Protein AF-A0A3D5HAQ7-F1 (afdb_monomer)

Nearest PDB structures (foldseek):
  8unh-assembly1_C  TM=5.978E-01  e=6.445E+00  Tequatrovirus T4
  3v09-assembly1_A  TM=4.669E-01  e=5.745E+00  Oryctolagus cuniculus

Mean predicted aligned error: 2.34 Å

Foldseek 3Di:
DDDCLLVLLVVCLVVVNLVSNQVLADPVCSVVLVVLSVVLNVQLVVDDVSVVVSSVVSSVVSVVRSVVD

Solvent-accessible surface area (backbone atoms only — not comparable to full-atom values): 3919 Å² total; per-residue (Å²): 137,88,49,74,69,46,55,28,43,49,49,13,65,75,70,73,39,64,73,59,40,50,84,57,41,48,80,88,49,42,64,59,53,55,56,48,49,55,52,34,64,69,47,35,76,76,38,72,70,48,23,54,53,35,52,50,55,51,50,55,48,55,53,52,47,28,72,77,90

Structure (mmCIF, N/CA/C/O backbone):
data_AF-A0A3D5HAQ7-F1
#
_entry.id   AF-A0A3D5HAQ7-F1
#
loop_
_atom_site.group_PDB
_atom_site.id
_atom_site.type_symbol
_atom_site.label_atom_id
_atom_site.label_alt_id
_atom_site.label_comp_id
_atom_site.label_asym_id
_atom_site.label_entity_id
_atom_site.label_seq_id
_atom_site.pdbx_PDB_ins_code
_atom_site.Cartn_x
_atom_site.Cartn_y
_atom_site.Cartn_z
_atom_site.occupancy
_atom_site.B_iso_or_equiv
_atom_site.auth_seq_id
_atom_site.auth_comp_id
_atom_site.auth_asym_id
_atom_site.auth_atom_id
_atom_site.pdbx_PDB_model_num
ATOM 1 N N . MET A 1 1 ? 0.630 -14.658 3.373 1.00 55.50 1 MET A N 1
ATOM 2 C CA . MET A 1 1 ? 0.769 -13.338 2.721 1.00 55.50 1 MET A CA 1
ATOM 3 C C . MET A 1 1 ? 2.001 -12.618 3.283 1.00 55.50 1 MET A C 1
ATOM 5 O O . MET A 1 1 ? 1.863 -11.559 3.868 1.00 55.50 1 MET A O 1
ATOM 9 N N . ASN A 1 2 ? 3.208 -13.181 3.128 1.00 68.38 2 ASN A N 1
ATOM 10 C CA . ASN A 1 2 ? 4.417 -12.702 3.831 1.00 68.38 2 ASN A CA 1
ATOM 11 C C . ASN A 1 2 ? 5.541 -12.342 2.842 1.00 68.38 2 ASN A C 1
ATOM 13 O O . ASN A 1 2 ? 6.668 -12.802 2.977 1.00 68.38 2 ASN A O 1
ATOM 17 N N . GLY A 1 3 ? 5.209 -11.601 1.783 1.00 90.75 3 GLY A N 1
ATOM 18 C CA . GLY A 1 3 ? 6.188 -11.142 0.792 1.00 90.75 3 GLY A CA 1
ATOM 19 C C . GLY A 1 3 ? 6.680 -9.722 1.092 1.00 90.75 3 GLY A C 1
ATOM 20 O O . GLY A 1 3 ? 5.936 -8.954 1.705 1.00 90.75 3 GLY A O 1
ATOM 21 N N . PRO A 1 4 ? 7.875 -9.327 0.617 1.00 95.69 4 PRO A N 1
ATOM 22 C CA . PRO A 1 4 ? 8.433 -7.995 0.872 1.00 95.69 4 PRO A CA 1
ATOM 23 C C . PRO A 1 4 ? 7.539 -6.858 0.343 1.00 95.69 4 PRO A C 1
ATOM 25 O O . PRO A 1 4 ? 7.426 -5.821 0.989 1.00 95.69 4 PRO A O 1
ATOM 28 N N . VAL A 1 5 ? 6.804 -7.094 -0.752 1.00 97.12 5 VAL A N 1
ATOM 29 C CA . VAL A 1 5 ? 5.784 -6.166 -1.278 1.00 97.12 5 VAL A CA 1
ATOM 30 C C . VAL A 1 5 ? 4.688 -5.886 -0.243 1.00 97.12 5 VAL A C 1
ATOM 32 O O . VAL A 1 5 ? 4.298 -4.741 -0.047 1.00 97.12 5 VAL A O 1
ATOM 35 N N . ILE A 1 6 ? 4.196 -6.926 0.442 1.00 97.62 6 ILE A N 1
ATOM 36 C CA . ILE A 1 6 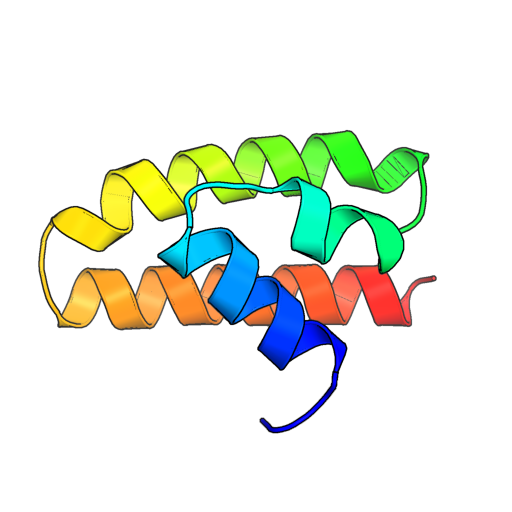? 3.138 -6.792 1.456 1.00 97.62 6 ILE A CA 1
ATOM 37 C C . ILE A 1 6 ? 3.662 -6.057 2.689 1.00 97.62 6 ILE A C 1
ATOM 39 O O . ILE A 1 6 ? 2.958 -5.202 3.216 1.00 97.62 6 ILE A O 1
ATOM 43 N N . ILE A 1 7 ? 4.897 -6.341 3.112 1.00 97.81 7 ILE A N 1
ATOM 44 C CA . ILE A 1 7 ? 5.531 -5.671 4.258 1.00 97.81 7 ILE A CA 1
ATOM 45 C C . ILE A 1 7 ? 5.625 -4.160 4.009 1.00 97.81 7 ILE A C 1
ATOM 47 O O . ILE A 1 7 ? 5.228 -3.358 4.854 1.00 97.81 7 ILE A O 1
ATOM 51 N N . ASP A 1 8 ? 6.087 -3.751 2.827 1.00 98.25 8 ASP A N 1
ATOM 52 C CA . ASP A 1 8 ? 6.170 -2.329 2.492 1.00 98.25 8 ASP A CA 1
ATOM 53 C C . ASP A 1 8 ? 4.794 -1.692 2.244 1.00 98.25 8 ASP A C 1
ATOM 55 O O . ASP A 1 8 ? 4.607 -0.511 2.537 1.00 98.25 8 ASP A O 1
ATOM 59 N N . ALA A 1 9 ? 3.806 -2.456 1.767 1.00 98.19 9 ALA A N 1
ATOM 60 C CA . ALA A 1 9 ? 2.429 -1.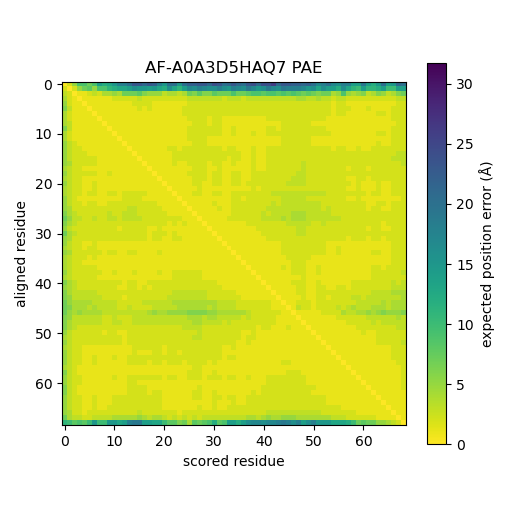983 1.641 1.00 98.19 9 ALA A CA 1
ATOM 61 C C . ALA A 1 9 ? 1.784 -1.737 3.015 1.00 98.19 9 ALA A C 1
ATOM 63 O O . ALA A 1 9 ? 1.126 -0.714 3.209 1.00 98.19 9 ALA A O 1
ATOM 64 N N . GLN A 1 10 ? 2.004 -2.632 3.983 1.00 97.94 10 GLN A N 1
ATOM 65 C CA . GLN A 1 10 ? 1.588 -2.449 5.377 1.00 97.94 10 GLN A CA 1
ATOM 66 C C . GLN A 1 10 ? 2.241 -1.202 5.968 1.00 97.94 10 GLN A C 1
ATOM 68 O O . GLN A 1 10 ? 1.536 -0.315 6.447 1.00 97.94 10 GLN A O 1
ATOM 73 N N . LYS A 1 11 ? 3.565 -1.071 5.822 1.00 98.19 11 LYS A N 1
ATOM 74 C CA . LYS A 1 11 ? 4.307 0.105 6.285 1.00 98.19 11 LYS A CA 1
ATOM 75 C C . LYS A 1 11 ? 3.797 1.399 5.653 1.00 98.19 11 LYS A C 1
ATOM 77 O O . LYS A 1 11 ? 3.650 2.402 6.351 1.00 98.19 11 LYS A O 1
ATOM 82 N N . ALA A 1 12 ? 3.493 1.394 4.353 1.00 98.50 12 ALA A N 1
ATOM 83 C CA . ALA A 1 12 ? 2.910 2.546 3.670 1.00 98.50 12 ALA A CA 1
ATOM 84 C C . ALA A 1 12 ? 1.589 2.965 4.323 1.00 98.50 12 ALA A C 1
ATOM 86 O O . ALA A 1 12 ? 1.379 4.140 4.619 1.00 98.50 12 ALA A O 1
ATOM 87 N N . LEU A 1 13 ? 0.708 1.998 4.575 1.00 98.31 13 LEU A N 1
ATOM 88 C CA . LEU A 1 13 ? -0.593 2.242 5.180 1.00 98.31 13 LEU A CA 1
ATOM 89 C C . LEU A 1 13 ? -0.485 2.695 6.647 1.00 98.31 13 LEU A C 1
ATOM 91 O O . LEU A 1 13 ? -1.232 3.577 7.063 1.00 98.31 13 LEU A O 1
ATOM 95 N N . GLU A 1 14 ? 0.415 2.109 7.434 1.00 97.19 14 GLU A N 1
ATOM 96 C CA . GLU A 1 14 ? 0.652 2.456 8.846 1.00 97.19 14 GLU A CA 1
ATOM 97 C C . GLU A 1 14 ? 1.234 3.859 9.022 1.00 97.19 14 GLU A C 1
ATOM 99 O O . GLU A 1 14 ? 0.823 4.593 9.916 1.00 97.19 14 GLU A O 1
ATOM 104 N N . THR A 1 15 ? 2.168 4.242 8.154 1.00 97.94 15 THR A N 1
ATOM 105 C CA . THR A 1 15 ? 2.844 5.548 8.211 1.00 97.94 15 THR A CA 1
ATOM 106 C C . THR A 1 15 ? 2.110 6.645 7.441 1.00 97.94 15 THR A C 1
ATOM 108 O O . THR A 1 15 ? 2.491 7.810 7.521 1.00 97.94 15 THR A O 1
ATOM 111 N N . GLY A 1 16 ? 1.090 6.292 6.651 1.00 97.81 16 GLY A N 1
ATOM 112 C CA . GLY A 1 16 ? 0.444 7.227 5.729 1.00 97.81 16 GLY A CA 1
ATOM 113 C C . GLY A 1 16 ? 1.350 7.670 4.571 1.00 97.81 16 GLY A C 1
ATOM 114 O O . GLY A 1 16 ? 1.038 8.651 3.897 1.00 97.81 16 GLY A O 1
ATOM 115 N N . ASN A 1 17 ? 2.453 6.960 4.313 1.00 98.31 17 ASN A N 1
ATOM 116 C CA . ASN A 1 17 ? 3.450 7.323 3.314 1.00 98.31 17 ASN A CA 1
ATOM 117 C C 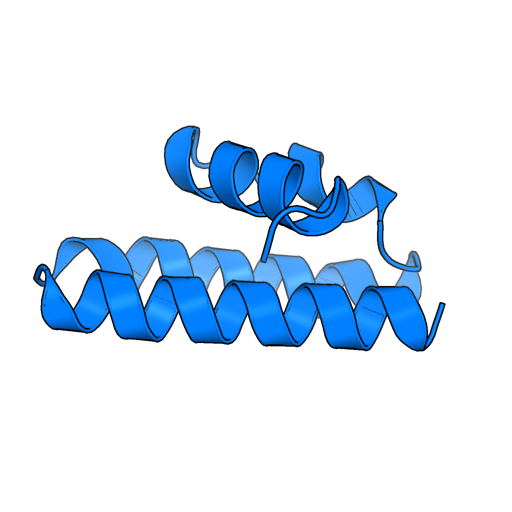. ASN A 1 17 ? 3.512 6.305 2.163 1.00 98.31 17 ASN A C 1
ATOM 119 O O . ASN A 1 17 ? 4.122 5.241 2.274 1.00 98.31 17 ASN A O 1
ATOM 123 N N . VAL A 1 18 ? 2.939 6.672 1.012 1.00 98.31 18 VAL A N 1
ATOM 124 C CA . VAL A 1 18 ? 2.888 5.815 -0.188 1.00 98.31 18 VAL A CA 1
ATOM 125 C C . VAL A 1 18 ? 4.270 5.464 -0.755 1.00 98.31 18 VAL A C 1
ATOM 127 O O . VAL A 1 18 ? 4.419 4.442 -1.418 1.00 98.31 18 VAL A O 1
ATOM 130 N N . THR A 1 19 ? 5.311 6.256 -0.478 1.00 98.12 19 THR A N 1
ATOM 131 C CA . THR A 1 19 ? 6.644 6.056 -1.081 1.00 98.12 19 THR A CA 1
ATOM 132 C C . THR A 1 19 ? 7.276 4.706 -0.734 1.00 98.12 19 THR A C 1
ATOM 134 O O . THR A 1 19 ? 8.063 4.187 -1.522 1.00 98.12 19 THR A O 1
ATOM 137 N N . HIS A 1 20 ? 6.881 4.082 0.385 1.00 98.19 20 HIS A N 1
ATOM 138 C CA . HIS A 1 20 ? 7.332 2.738 0.755 1.00 98.19 20 HIS A CA 1
ATOM 139 C C . HIS A 1 20 ? 6.969 1.672 -0.290 1.00 98.19 20 HIS A C 1
ATOM 141 O O . HIS A 1 20 ? 7.762 0.754 -0.505 1.00 98.19 20 HIS A O 1
ATOM 147 N N . ILE A 1 21 ? 5.820 1.808 -0.969 1.00 97.94 21 ILE A N 1
ATOM 148 C CA . ILE A 1 21 ? 5.329 0.807 -1.926 1.00 97.94 21 ILE A CA 1
ATOM 149 C C . ILE A 1 21 ? 5.667 1.130 -3.389 1.00 97.94 21 ILE A C 1
ATOM 151 O O . ILE A 1 21 ? 5.728 0.215 -4.205 1.00 97.94 21 ILE A O 1
ATOM 155 N N . LEU A 1 22 ? 5.933 2.397 -3.737 1.00 97.94 22 LEU A N 1
ATOM 156 C CA . LEU A 1 22 ? 6.138 2.806 -5.138 1.00 97.94 22 LEU A CA 1
ATOM 157 C C . LEU A 1 22 ? 7.341 2.123 -5.803 1.00 97.94 22 LEU A C 1
ATOM 159 O O . LEU A 1 22 ? 7.286 1.813 -6.985 1.00 97.94 22 LEU A O 1
ATOM 163 N N . LYS A 1 23 ? 8.384 1.783 -5.036 1.00 97.12 23 LYS A N 1
ATOM 164 C CA . LYS A 1 23 ? 9.562 1.055 -5.545 1.00 97.12 23 LYS A CA 1
ATOM 165 C C . LYS A 1 23 ? 9.260 -0.353 -6.091 1.00 97.12 23 LYS A C 1
ATOM 167 O O . LYS A 1 23 ? 10.135 -0.958 -6.699 1.00 97.12 23 LYS A O 1
ATOM 172 N N . TRP A 1 24 ? 8.072 -0.900 -5.820 1.00 97.62 24 TRP A N 1
ATOM 173 C CA . TRP A 1 24 ? 7.673 -2.255 -6.221 1.00 97.62 24 TRP A CA 1
ATOM 174 C C . TRP A 1 24 ? 6.842 -2.304 -7.505 1.00 97.62 24 TRP A C 1
ATOM 176 O O . TRP A 1 24 ? 6.525 -3.400 -7.972 1.00 97.62 24 TRP A O 1
ATOM 186 N N . VAL A 1 25 ? 6.475 -1.150 -8.064 1.00 97.31 25 VAL A N 1
ATOM 187 C CA . VAL A 1 25 ? 5.656 -1.038 -9.276 1.00 97.31 25 VAL A CA 1
ATOM 188 C C . VAL A 1 25 ? 6.410 -0.278 -10.364 1.00 97.31 25 VAL A C 1
ATOM 190 O O . VAL A 1 25 ? 7.381 0.425 -10.091 1.00 97.31 25 VAL A O 1
ATOM 193 N N . LYS A 1 26 ? 5.974 -0.423 -11.616 1.00 97.62 26 LYS A N 1
ATOM 194 C CA . LYS A 1 26 ? 6.513 0.364 -12.731 1.00 97.62 26 LYS A CA 1
ATOM 195 C C . LYS A 1 26 ? 6.088 1.826 -12.606 1.00 97.62 26 LYS A C 1
ATOM 197 O O . LYS A 1 26 ? 5.017 2.125 -12.078 1.00 97.62 26 LYS A O 1
ATOM 202 N N . LYS A 1 27 ? 6.889 2.733 -13.167 1.00 96.75 27 LYS A N 1
ATOM 203 C CA . LYS A 1 27 ? 6.644 4.181 -13.107 1.00 96.75 27 LYS A CA 1
ATOM 204 C C . LYS A 1 27 ? 5.270 4.566 -13.663 1.00 96.75 27 LYS A C 1
ATOM 206 O O . LYS A 1 27 ? 4.588 5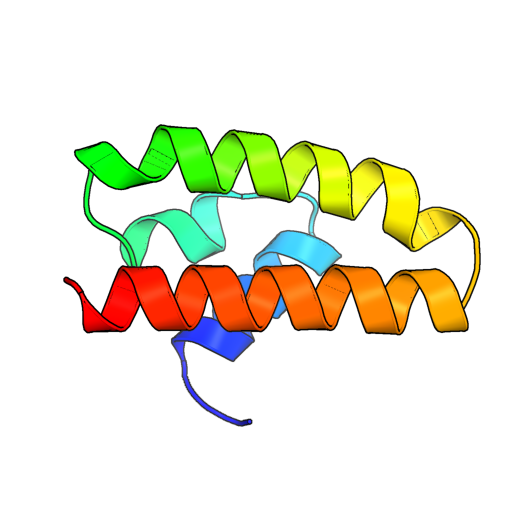.424 -13.111 1.00 96.75 27 LYS A O 1
ATOM 211 N N . GLU A 1 28 ? 4.825 3.889 -14.719 1.00 96.81 28 GLU A N 1
ATOM 212 C CA . GLU A 1 28 ? 3.524 4.130 -15.351 1.00 96.81 28 GLU A CA 1
ATOM 213 C C . GLU A 1 28 ? 2.350 3.726 -14.438 1.00 96.81 28 GLU A C 1
ATOM 215 O O . GLU A 1 28 ? 1.253 4.269 -14.557 1.00 96.81 28 GLU A O 1
ATOM 220 N N . GLN A 1 29 ? 2.583 2.808 -13.491 1.00 97.50 29 GLN A N 1
ATOM 221 C CA . GLN A 1 29 ? 1.590 2.305 -12.536 1.00 97.50 29 GLN A CA 1
ATOM 222 C C . GLN A 1 29 ? 1.507 3.155 -11.256 1.00 97.50 29 GLN A C 1
ATOM 224 O O . GLN A 1 29 ? 0.545 3.027 -10.497 1.00 97.50 29 GLN A O 1
ATOM 229 N N . GLU A 1 30 ? 2.480 4.035 -10.989 1.00 97.88 30 GLU A N 1
ATOM 230 C CA . GLU A 1 30 ? 2.537 4.807 -9.737 1.00 97.88 30 GLU A CA 1
ATOM 231 C C . GLU A 1 30 ? 1.281 5.657 -9.514 1.00 97.88 30 GLU A C 1
ATOM 233 O O . GLU A 1 30 ? 0.775 5.743 -8.394 1.00 97.88 30 GLU A O 1
ATOM 238 N N . SER A 1 31 ? 0.734 6.248 -10.580 1.00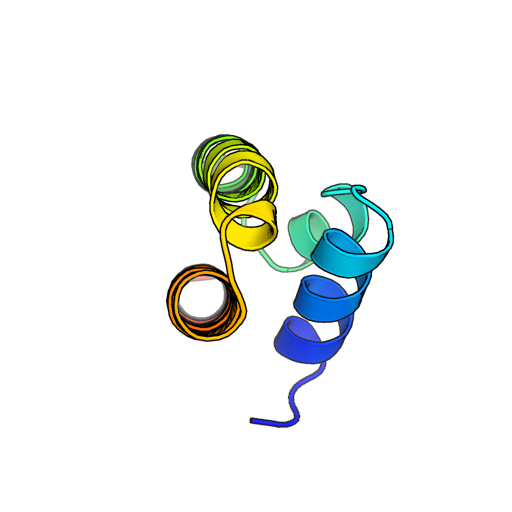 97.88 31 SER A N 1
ATOM 239 C CA . SER A 1 31 ? -0.472 7.081 -10.492 1.00 97.88 31 SER A CA 1
ATOM 240 C C . SER A 1 31 ? -1.698 6.301 -9.989 1.00 97.88 31 SER A C 1
ATOM 242 O O . SER A 1 31 ? -2.439 6.805 -9.139 1.00 97.88 31 SER A O 1
ATOM 244 N N . GLU A 1 32 ? -1.871 5.050 -10.436 1.00 97.31 32 GLU A N 1
ATOM 245 C CA . GLU A 1 32 ? -2.918 4.130 -9.972 1.00 97.31 32 GLU A CA 1
ATOM 246 C C . GLU A 1 32 ? -2.729 3.801 -8.485 1.00 97.31 32 GLU A C 1
ATOM 248 O O . GLU A 1 32 ? -3.673 3.910 -7.697 1.00 97.31 32 GLU A O 1
ATOM 253 N N . VAL A 1 33 ? -1.495 3.477 -8.078 1.00 98.31 33 VAL A N 1
ATOM 254 C CA . VAL A 1 33 ? -1.166 3.141 -6.683 1.00 98.31 33 VAL A CA 1
ATOM 255 C C . VAL A 1 33 ? -1.410 4.326 -5.753 1.00 98.31 33 VAL A C 1
ATOM 257 O O . VAL A 1 33 ? -2.017 4.154 -4.697 1.00 98.31 33 VAL A O 1
ATOM 260 N N . VAL A 1 34 ? -1.004 5.538 -6.141 1.00 98.69 34 VAL A N 1
ATOM 261 C CA . VAL A 1 34 ? -1.226 6.756 -5.345 1.00 98.69 34 VAL A CA 1
ATOM 262 C C . VAL A 1 34 ? -2.717 7.052 -5.190 1.00 98.69 34 VAL A C 1
ATOM 264 O O . VAL A 1 34 ? -3.170 7.391 -4.092 1.00 98.69 34 VAL A O 1
ATOM 267 N N . ALA A 1 35 ? -3.498 6.923 -6.265 1.00 98.56 35 ALA A N 1
ATOM 268 C CA . ALA A 1 35 ? -4.939 7.145 -6.214 1.00 98.56 35 ALA A CA 1
ATOM 269 C C . ALA A 1 35 ? -5.638 6.126 -5.302 1.00 98.56 35 ALA A C 1
ATOM 271 O O . ALA A 1 35 ? -6.483 6.505 -4.484 1.00 98.56 35 ALA A O 1
ATOM 272 N N . LEU A 1 36 ? -5.264 4.848 -5.405 1.00 98.56 36 LEU A N 1
ATOM 273 C CA . LEU A 1 36 ? -5.811 3.799 -4.555 1.00 98.56 36 LEU A CA 1
ATOM 274 C C . LEU A 1 36 ? -5.409 3.991 -3.089 1.00 98.56 36 LEU A C 1
ATOM 276 O O . LEU A 1 36 ? -6.272 3.944 -2.218 1.00 98.56 36 LEU A O 1
ATOM 280 N N . PHE A 1 37 ? -4.139 4.297 -2.821 1.00 98.75 37 PHE A N 1
ATOM 281 C CA . PHE A 1 37 ? -3.624 4.544 -1.475 1.00 98.75 37 PHE A CA 1
ATOM 282 C C . PHE A 1 37 ? -4.431 5.620 -0.738 1.00 98.75 37 PHE A C 1
ATOM 284 O O . PHE A 1 37 ? -4.864 5.412 0.397 1.00 98.75 37 PHE A O 1
ATOM 291 N N . LYS A 1 38 ? -4.710 6.752 -1.403 1.00 98.56 38 LYS A N 1
ATOM 292 C CA . LYS A 1 38 ? -5.526 7.838 -0.833 1.00 98.56 38 LYS A CA 1
ATOM 293 C C . LYS A 1 38 ? -6.932 7.367 -0.453 1.00 98.56 38 LYS A C 1
ATOM 295 O O . LYS A 1 38 ? -7.423 7.715 0.621 1.00 98.56 38 LYS A O 1
ATOM 300 N N . LYS A 1 39 ? -7.571 6.558 -1.305 1.00 98.31 39 LYS A N 1
ATOM 301 C CA . LYS A 1 39 ? -8.889 5.972 -1.011 1.00 98.31 39 LYS A CA 1
ATOM 302 C C . LYS A 1 39 ? -8.808 5.019 0.180 1.00 98.31 39 LYS A C 1
ATOM 304 O O . LYS A 1 39 ? -9.612 5.154 1.097 1.00 98.31 39 LYS A O 1
ATOM 309 N N . THR A 1 40 ? -7.820 4.124 0.203 1.00 98.50 40 THR A N 1
ATOM 310 C CA . THR A 1 40 ? -7.616 3.152 1.286 1.00 98.50 40 THR A CA 1
ATOM 311 C C . THR A 1 40 ? -7.429 3.846 2.633 1.00 98.50 40 THR A C 1
ATOM 313 O O . THR A 1 40 ? -8.145 3.520 3.575 1.00 98.50 40 THR A O 1
ATOM 316 N N . ILE A 1 41 ? -6.558 4.860 2.726 1.00 97.94 41 ILE A N 1
ATOM 317 C CA . ILE A 1 41 ? -6.372 5.650 3.957 1.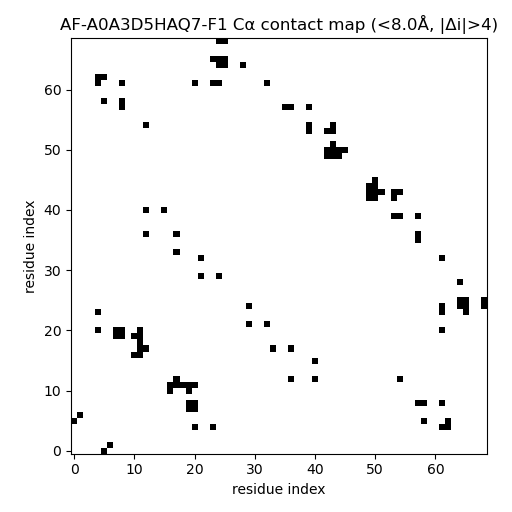00 97.94 41 ILE A CA 1
ATOM 318 C C . ILE A 1 41 ? -7.682 6.311 4.411 1.00 97.94 41 ILE A C 1
ATOM 320 O O . ILE A 1 41 ? -7.993 6.301 5.599 1.00 97.94 41 ILE A O 1
ATOM 324 N N . SER A 1 42 ? -8.472 6.852 3.479 1.00 97.50 42 SER A N 1
ATOM 325 C CA . SER A 1 42 ? -9.728 7.536 3.805 1.00 97.50 42 SER A CA 1
ATOM 326 C C . SER A 1 42 ? -10.812 6.600 4.354 1.00 97.50 42 SER A C 1
ATOM 328 O O . SER A 1 42 ? -11.593 7.009 5.213 1.00 97.50 42 SER A O 1
ATOM 330 N N . VAL A 1 43 ? -10.893 5.359 3.863 1.00 97.19 43 VAL A N 1
ATOM 331 C CA . VAL A 1 43 ? -11.962 4.426 4.259 1.00 97.19 43 VAL A CA 1
ATOM 332 C C . VAL A 1 43 ? -11.563 3.506 5.408 1.00 97.19 43 VAL A C 1
ATOM 3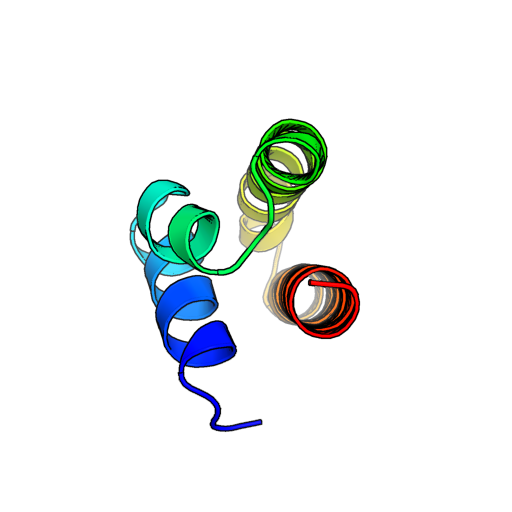34 O O . VAL A 1 43 ? -12.422 3.154 6.212 1.00 97.19 43 VAL A O 1
ATOM 337 N N . ARG A 1 44 ? -10.277 3.154 5.545 1.00 97.12 44 ARG A N 1
ATOM 338 C CA . ARG A 1 44 ? -9.802 2.193 6.558 1.00 97.12 44 ARG A CA 1
ATOM 339 C C . ARG A 1 44 ? -9.945 2.678 8.004 1.00 97.12 44 ARG A C 1
ATOM 341 O O . ARG A 1 44 ? -9.775 1.902 8.935 1.00 97.12 44 ARG A O 1
ATOM 348 N N . THR A 1 45 ? -10.242 3.958 8.208 1.00 94.44 45 THR A N 1
ATOM 349 C CA . THR A 1 45 ? -10.499 4.549 9.528 1.00 94.44 45 THR A CA 1
ATOM 350 C C . THR A 1 45 ? -11.954 4.393 9.983 1.00 94.44 45 THR A C 1
ATOM 352 O O . THR A 1 45 ? -12.270 4.739 11.116 1.00 94.44 45 THR A O 1
ATOM 355 N N . LYS A 1 46 ? -12.846 3.862 9.133 1.00 96.25 46 LYS A N 1
ATOM 356 C CA . LYS A 1 46 ? -14.298 3.801 9.386 1.00 96.25 46 LYS A CA 1
ATOM 357 C C . LYS A 1 46 ? -14.773 2.573 10.177 1.00 96.25 46 LYS A C 1
ATOM 359 O O . LYS A 1 46 ? -15.959 2.479 10.469 1.00 96.25 46 LYS A O 1
ATOM 364 N N . GLY A 1 47 ? -13.885 1.636 10.507 1.00 96.38 47 GLY A N 1
ATOM 365 C CA . GLY A 1 47 ? -14.211 0.430 11.276 1.00 96.38 47 GLY A CA 1
ATOM 366 C C . GLY A 1 47 ? -13.247 -0.723 10.994 1.00 96.38 47 GLY A C 1
ATOM 367 O O . GLY A 1 47 ? -12.527 -0.689 9.997 1.00 96.38 47 GLY A O 1
ATOM 368 N N . ALA A 1 48 ? -13.234 -1.737 11.865 1.00 96.50 48 ALA A N 1
ATOM 369 C CA . ALA A 1 48 ? -12.328 -2.884 11.752 1.00 96.50 48 ALA A CA 1
ATOM 370 C C . ALA A 1 48 ? -12.567 -3.694 10.463 1.00 96.50 48 ALA A C 1
ATOM 372 O O . ALA A 1 48 ? -11.626 -3.910 9.703 1.00 96.50 48 ALA A O 1
ATOM 373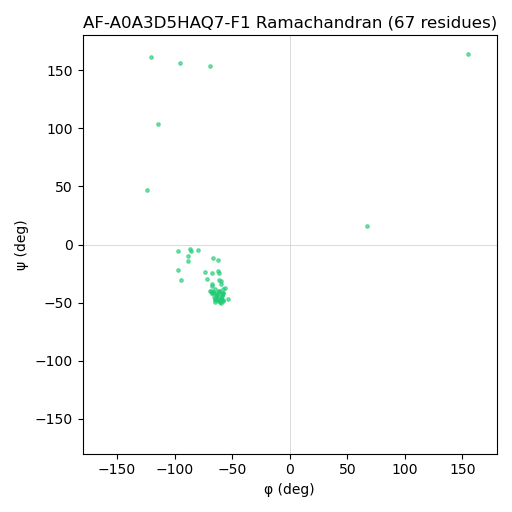 N N . ASP A 1 49 ? -13.823 -4.023 10.155 1.00 97.25 49 ASP A N 1
ATOM 374 C CA . ASP A 1 49 ? -14.173 -4.775 8.941 1.00 97.25 49 ASP A CA 1
ATOM 375 C C . ASP A 1 49 ? -13.830 -3.986 7.667 1.00 97.25 49 ASP A C 1
ATOM 377 O O . ASP A 1 49 ? -13.269 -4.516 6.709 1.00 97.25 49 ASP A O 1
ATOM 381 N N . ILE A 1 50 ? -14.104 -2.675 7.668 1.00 97.50 50 ILE A N 1
ATOM 382 C CA . ILE A 1 50 ? -13.780 -1.793 6.537 1.00 97.50 50 ILE A CA 1
ATOM 383 C C . ILE A 1 50 ? -12.268 -1.688 6.344 1.00 97.50 50 ILE A C 1
ATOM 385 O O . ILE A 1 50 ? -11.794 -1.668 5.207 1.00 97.50 50 ILE A O 1
ATOM 389 N N . ARG A 1 51 ? -11.503 -1.638 7.439 1.00 98.00 51 ARG A N 1
ATOM 390 C CA . ARG A 1 51 ? -10.042 -1.655 7.395 1.00 98.00 51 ARG A CA 1
ATOM 391 C C . ARG A 1 51 ? -9.527 -2.930 6.751 1.00 98.00 51 ARG A C 1
ATOM 393 O O . ARG A 1 51 ? -8.716 -2.833 5.839 1.00 98.00 51 ARG A O 1
ATOM 400 N N . GLU A 1 52 ? -10.004 -4.093 7.184 1.00 97.81 52 GLU A N 1
ATOM 401 C CA . GLU A 1 52 ? -9.557 -5.374 6.635 1.00 97.81 52 GLU A CA 1
ATOM 402 C C . GLU A 1 52 ? -9.828 -5.465 5.128 1.00 97.81 52 GLU A C 1
ATOM 404 O O . GLU A 1 52 ? -8.930 -5.798 4.353 1.00 97.81 52 GLU A O 1
ATOM 409 N N . ILE A 1 53 ? -11.034 -5.085 4.695 1.00 98.25 53 ILE A N 1
ATOM 410 C CA . ILE A 1 53 ? -11.422 -5.095 3.278 1.00 98.25 53 ILE A CA 1
ATOM 411 C C . ILE A 1 53 ? -10.557 -4.123 2.463 1.00 98.25 53 ILE A C 1
ATOM 413 O O . ILE A 1 53 ? -10.044 -4.484 1.400 1.00 98.25 53 ILE A O 1
ATOM 417 N N . ALA A 1 54 ? -10.376 -2.893 2.949 1.00 98.31 54 ALA A N 1
ATOM 418 C CA . ALA A 1 54 ? -9.614 -1.866 2.246 1.00 98.31 54 ALA A CA 1
ATOM 419 C C . ALA A 1 54 ? -8.118 -2.205 2.160 1.00 98.31 54 ALA A C 1
ATOM 421 O O . ALA A 1 54 ? -7.503 -2.015 1.106 1.00 98.31 54 ALA A O 1
ATOM 422 N N . ASP A 1 55 ? -7.546 -2.726 3.248 1.00 98.25 55 ASP A N 1
ATOM 423 C CA . ASP A 1 55 ? -6.152 -3.155 3.318 1.00 98.25 55 ASP A CA 1
ATOM 424 C C . ASP A 1 55 ? -5.923 -4.344 2.371 1.00 98.25 55 ASP A C 1
ATOM 426 O O . ASP A 1 55 ? -5.012 -4.302 1.543 1.00 98.25 55 ASP A O 1
ATOM 430 N N . LYS A 1 56 ? -6.797 -5.361 2.401 1.00 98.00 56 LYS A N 1
ATOM 431 C CA . LYS A 1 56 ? -6.714 -6.526 1.508 1.00 98.00 56 LYS A CA 1
ATOM 432 C C . LYS A 1 56 ? -6.794 -6.132 0.033 1.00 98.00 56 LYS A C 1
ATOM 434 O O . LYS A 1 56 ? -5.954 -6.566 -0.753 1.00 98.00 56 LYS A O 1
ATOM 439 N N . TYR A 1 57 ? -7.747 -5.277 -0.341 1.00 98.19 57 TYR A N 1
ATOM 440 C CA . TYR A 1 57 ? -7.879 -4.809 -1.724 1.00 98.19 57 TYR A CA 1
ATOM 441 C C . TYR A 1 57 ? -6.638 -4.035 -2.199 1.00 98.19 57 TYR A C 1
ATOM 443 O O . TYR A 1 57 ? -6.166 -4.223 -3.326 1.00 98.19 57 TYR A O 1
ATOM 451 N N . PHE A 1 58 ? -6.067 -3.197 -1.328 1.00 98.50 58 PHE A N 1
ATOM 452 C CA . PHE A 1 58 ? -4.815 -2.502 -1.617 1.00 98.50 58 PHE A CA 1
ATOM 453 C C . PHE A 1 58 ? -3.667 -3.491 -1.845 1.00 98.50 58 PHE A C 1
ATOM 455 O O . PHE A 1 58 ? -2.973 -3.400 -2.857 1.00 98.50 58 PHE A O 1
ATOM 462 N N . PHE A 1 59 ? -3.514 -4.471 -0.951 1.00 98.19 59 PHE A N 1
ATOM 463 C CA . PHE A 1 59 ? -2.481 -5.504 -1.023 1.00 98.19 59 PHE A CA 1
ATOM 464 C C . PHE A 1 59 ? -2.569 -6.351 -2.295 1.00 98.19 59 PHE A C 1
ATOM 466 O O . PHE A 1 59 ? -1.563 -6.547 -2.977 1.00 98.19 59 PHE A O 1
ATOM 473 N N . GLU A 1 60 ? -3.762 -6.823 -2.649 1.00 97.69 60 GLU A N 1
ATOM 474 C CA . GLU A 1 60 ? -3.984 -7.595 -3.875 1.00 97.69 60 GLU A CA 1
ATOM 475 C C . GLU A 1 60 ? -3.640 -6.775 -5.124 1.00 97.69 60 GLU A C 1
ATOM 477 O O . GLU A 1 60 ? -2.983 -7.282 -6.037 1.00 97.69 60 GLU A O 1
ATOM 482 N N . THR A 1 61 ? -4.008 -5.491 -5.138 1.00 97.94 61 THR A N 1
ATOM 483 C CA . THR A 1 61 ? -3.726 -4.596 -6.265 1.00 97.94 61 THR A CA 1
ATOM 484 C C . THR A 1 61 ? -2.229 -4.373 -6.455 1.00 97.94 61 THR A C 1
ATOM 486 O O . THR A 1 61 ? -1.727 -4.556 -7.563 1.00 97.94 61 THR A O 1
ATOM 489 N N . VAL A 1 62 ? -1.488 -4.034 -5.395 1.00 97.88 62 VAL A N 1
ATOM 490 C CA . VAL A 1 62 ? -0.041 -3.782 -5.519 1.00 97.88 62 VAL A CA 1
ATOM 491 C C . VAL A 1 62 ? 0.733 -5.056 -5.861 1.00 97.88 62 VAL A C 1
ATOM 493 O O . VAL A 1 62 ? 1.671 -5.001 -6.649 1.00 97.88 62 VAL A O 1
ATOM 496 N N . VAL A 1 63 ? 0.303 -6.224 -5.367 1.00 97.62 63 VAL A N 1
ATOM 497 C CA . VAL A 1 63 ? 0.889 -7.517 -5.761 1.00 97.62 63 VAL A CA 1
ATOM 498 C C . VAL A 1 63 ? 0.608 -7.836 -7.229 1.00 97.62 63 VAL A C 1
ATOM 500 O O . VAL A 1 63 ? 1.500 -8.321 -7.925 1.00 97.62 63 VAL A O 1
ATOM 503 N N . ARG A 1 64 ? -0.605 -7.563 -7.724 1.00 97.38 64 ARG A N 1
ATOM 504 C CA . ARG A 1 64 ? -0.945 -7.729 -9.145 1.00 97.38 64 ARG A CA 1
ATOM 505 C C . ARG A 1 64 ? -0.075 -6.833 -10.026 1.00 97.38 64 ARG A C 1
ATOM 507 O O . ARG A 1 64 ? 0.474 -7.321 -11.009 1.00 97.38 64 ARG A O 1
ATOM 514 N N . LEU A 1 65 ? 0.059 -5.554 -9.674 1.00 97.38 65 LEU A N 1
ATOM 515 C CA . LEU A 1 65 ? 0.873 -4.592 -10.424 1.00 97.38 65 LEU A CA 1
ATOM 516 C C . LEU A 1 65 ? 2.354 -4.979 -10.421 1.00 97.38 65 LEU A C 1
ATOM 518 O O . LEU A 1 65 ? 2.967 -4.986 -11.485 1.00 97.38 65 LEU A O 1
ATOM 522 N N . HIS A 1 66 ? 2.880 -5.397 -9.266 1.00 96.69 66 HIS A N 1
ATOM 523 C CA . HIS A 1 66 ? 4.241 -5.911 -9.131 1.00 96.69 66 HIS A CA 1
ATOM 524 C C . HIS A 1 66 ? 4.498 -7.132 -10.027 1.00 96.69 66 HIS A C 1
ATOM 526 O O . HIS A 1 66 ? 5.524 -7.199 -10.685 1.00 96.69 66 HIS A O 1
ATOM 532 N N . ARG A 1 67 ? 3.561 -8.089 -10.099 1.00 95.44 67 ARG A N 1
ATOM 533 C CA . ARG A 1 6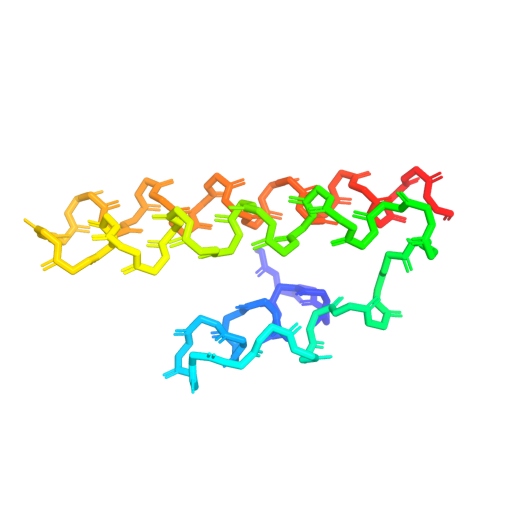7 ? 3.701 -9.303 -10.933 1.00 95.44 67 ARG A CA 1
ATOM 534 C C . ARG A 1 67 ? 3.544 -9.057 -12.433 1.00 95.44 67 ARG A C 1
ATOM 536 O O . ARG A 1 67 ? 4.013 -9.864 -13.225 1.00 95.44 67 ARG A O 1
ATOM 543 N N . ALA A 1 68 ? 2.857 -7.984 -12.821 1.00 94.19 68 ALA A N 1
ATOM 544 C CA . ALA A 1 68 ? 2.823 -7.502 -14.204 1.00 94.19 68 ALA A CA 1
ATOM 545 C C . ALA A 1 68 ? 4.092 -6.695 -14.574 1.00 94.19 68 ALA A C 1
ATOM 547 O O . ALA A 1 68 ? 4.242 -6.236 -15.714 1.00 94.19 68 ALA A O 1
ATOM 548 N N . GLY A 1 69 ? 4.959 -6.468 -13.581 1.00 77.38 69 GLY A N 1
ATOM 549 C CA . GLY A 1 69 ? 6.213 -5.730 -13.628 1.00 77.38 69 GLY A CA 1
ATOM 550 C C . GLY A 1 69 ? 7.369 -6.579 -14.109 1.00 77.38 69 GLY A C 1
ATOM 551 O O . GLY A 1 69 ? 7.750 -7.492 -13.354 1.00 77.38 69 GLY A O 1
#

Secondary structure (DSSP, 8-state):
---HHHHHHHHHHHHT-THHHHTTS-GGGHHHHHHHHHHHHHHTTS-HHHHHHHHHHHHHHHHHHHHT-

Radius of gyration: 11.05 Å; Cα contacts (8 Å, |Δi|>4): 60; chains: 1; bounding box: 24×21×27 Å

pLDDT: mean 96.19, std 6.59, range [55.5, 98.75]

Sequence (69 aa):
MNGPVIIDAQKALETGNVTHILKWVKKEQESEVVALFKKTISVRTKGADIREIADKYFFETVVRLHRAG